Protein AF-A0A8I1ANZ2-F1 (afdb_monomer_lite)

Radius of gyration: 20.59 Å; chains: 1; bounding box: 55×31×74 Å

Foldseek 3Di:
DDDDDPPDDPDPPPPVVVLLVVQQVAQAAEAQPQACQDDDDFAAHHLVRCCVVPVVLVVLVVVLNVVSSVDFPVVCVVVPQKDWAFAFDPQASGDDDPVCNPGTGKIWGDDRDPLKTQIFGDPSRRYTYGHHIDHHVRRHDDDD

Sequence (144 aa):
MKRDRSKSKRDRRDETRDKKDNLALSKITFSFLNFIGKDTKEVGQTWDEWKENDPTMIVDLLNKLQYLGTLNTNQAKEEKSLTVYGPFPPDSKFKCPENLKHISTWGVIRKFSGLARAPGFYDGQGVFNIVFLDKNHEFWPSER

Structure (mmCIF, N/CA/C/O backbone):
data_AF-A0A8I1ANZ2-F1
#
_entry.id   AF-A0A8I1ANZ2-F1
#
loop_
_atom_site.group_PDB
_atom_site.id
_atom_site.type_symbol
_atom_site.label_atom_id
_atom_site.label_alt_id
_atom_site.label_comp_id
_atom_site.label_asym_id
_atom_site.label_entity_id
_atom_site.label_seq_id
_atom_site.pdbx_PDB_ins_code
_atom_site.Cartn_x
_atom_site.Cartn_y
_atom_site.Cartn_z
_atom_site.occupancy
_atom_site.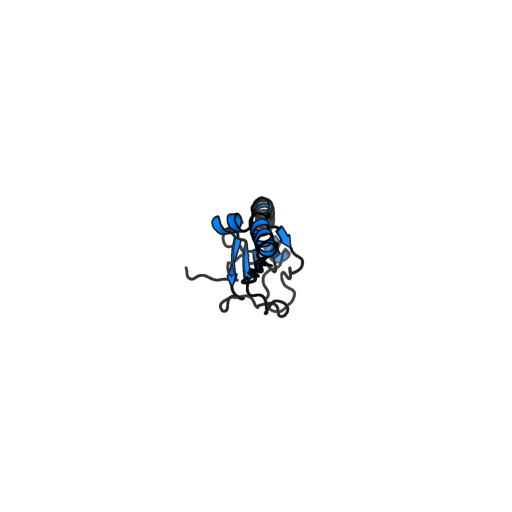B_iso_or_equiv
_atom_site.auth_seq_id
_atom_site.auth_comp_id
_atom_site.auth_asym_id
_atom_site.auth_atom_id
_atom_site.pdbx_PDB_model_num
ATOM 1 N N . MET A 1 1 ? 39.710 -11.089 -58.588 1.00 39.88 1 MET A N 1
ATOM 2 C CA . MET A 1 1 ? 38.578 -10.259 -58.116 1.00 39.88 1 MET A CA 1
ATOM 3 C C . MET A 1 1 ? 37.848 -10.990 -56.995 1.00 39.88 1 MET A C 1
ATOM 5 O O . MET A 1 1 ? 37.108 -11.926 -57.272 1.00 39.88 1 MET A O 1
ATOM 9 N N . LYS A 1 2 ? 38.108 -10.636 -55.730 1.00 39.62 2 LYS A N 1
ATOM 10 C CA . LYS A 1 2 ? 37.402 -11.211 -54.573 1.00 39.62 2 LYS A CA 1
ATOM 11 C C . LYS A 1 2 ? 36.145 -10.377 -54.306 1.00 39.62 2 LYS A C 1
ATOM 13 O O . LYS A 1 2 ? 36.236 -9.160 -54.209 1.00 39.62 2 LYS A O 1
ATOM 18 N N . ARG A 1 3 ? 34.981 -11.031 -54.259 1.00 45.22 3 ARG A N 1
ATOM 19 C CA . ARG A 1 3 ? 33.697 -10.408 -53.910 1.00 45.22 3 ARG A CA 1
ATOM 20 C C . ARG A 1 3 ? 33.634 -10.270 -52.395 1.00 45.22 3 ARG A C 1
ATOM 22 O O . ARG A 1 3 ? 33.583 -11.285 -51.707 1.00 45.22 3 ARG A O 1
ATOM 29 N N . ASP A 1 4 ? 33.626 -9.039 -51.910 1.00 45.34 4 ASP A N 1
ATOM 30 C CA . ASP A 1 4 ? 33.329 -8.741 -50.516 1.00 45.34 4 ASP A CA 1
ATOM 31 C C . ASP A 1 4 ? 31.804 -8.601 -50.351 1.00 45.34 4 ASP A C 1
ATOM 33 O O . ASP A 1 4 ? 31.141 -7.884 -51.104 1.00 45.34 4 ASP A O 1
ATOM 37 N N . ARG A 1 5 ? 31.224 -9.362 -49.422 1.00 51.56 5 ARG A N 1
ATOM 38 C CA . ARG A 1 5 ? 29.802 -9.309 -49.047 1.00 51.56 5 ARG A CA 1
ATOM 39 C C . ARG A 1 5 ? 29.719 -9.233 -47.527 1.00 51.56 5 ARG A C 1
ATOM 41 O O . ARG A 1 5 ? 29.281 -10.171 -46.865 1.00 51.56 5 ARG A O 1
ATOM 48 N N . SER A 1 6 ? 30.090 -8.090 -46.969 1.00 47.56 6 SER A N 1
ATOM 49 C CA . SER A 1 6 ? 29.760 -7.737 -45.592 1.00 47.56 6 SER A CA 1
ATOM 50 C C . SER A 1 6 ? 28.302 -7.255 -45.518 1.00 47.56 6 SER A C 1
ATOM 52 O O . SER A 1 6 ? 27.978 -6.074 -45.607 1.00 47.56 6 SER A O 1
ATOM 54 N N . LYS A 1 7 ? 27.364 -8.201 -45.365 1.00 48.06 7 LYS A N 1
ATOM 55 C CA . LYS A 1 7 ? 26.001 -7.879 -44.912 1.00 48.06 7 LYS A CA 1
ATOM 56 C C . LYS A 1 7 ? 26.073 -7.479 -43.438 1.00 48.06 7 LYS A C 1
ATOM 58 O O . LYS A 1 7 ? 26.136 -8.337 -42.561 1.00 48.06 7 LYS A O 1
ATOM 63 N N . SER A 1 8 ? 26.054 -6.174 -43.187 1.00 47.75 8 SER A N 1
ATOM 64 C CA . SER A 1 8 ? 25.800 -5.595 -41.868 1.00 47.75 8 SER A CA 1
ATOM 65 C C . SER A 1 8 ? 24.494 -6.163 -41.293 1.00 47.75 8 SER A C 1
ATOM 67 O O . SER A 1 8 ? 23.408 -5.961 -41.845 1.00 47.75 8 SER A O 1
ATOM 69 N N . LYS A 1 9 ? 24.604 -6.925 -40.197 1.00 49.03 9 LYS A N 1
ATOM 70 C CA . LYS A 1 9 ? 23.474 -7.274 -39.331 1.00 49.03 9 LYS A CA 1
ATOM 71 C C . LYS A 1 9 ? 23.036 -5.986 -38.634 1.00 49.03 9 LYS A C 1
ATOM 73 O O . LYS A 1 9 ? 23.676 -5.562 -37.679 1.00 49.03 9 LYS A O 1
ATOM 78 N N . ARG A 1 10 ? 21.944 -5.373 -39.102 1.00 49.88 10 ARG A N 1
ATOM 79 C CA . ARG A 1 10 ? 21.201 -4.389 -38.305 1.00 49.88 10 ARG A CA 1
ATOM 80 C C . ARG A 1 10 ? 20.630 -5.113 -37.090 1.00 49.88 10 ARG A C 1
ATOM 82 O O . ARG A 1 10 ? 19.730 -5.944 -37.214 1.00 49.88 10 ARG A O 1
ATOM 89 N N . ASP A 1 11 ? 21.246 -4.837 -35.953 1.00 52.50 11 ASP A N 1
ATOM 90 C CA . ASP A 1 11 ? 20.900 -5.362 -34.644 1.00 52.50 11 ASP A CA 1
ATOM 91 C C . ASP A 1 11 ? 19.526 -4.796 -34.238 1.00 52.50 11 ASP A C 1
ATOM 93 O O . ASP A 1 11 ? 19.337 -3.584 -34.156 1.00 52.50 11 ASP A O 1
ATOM 97 N N . ARG A 1 12 ? 18.532 -5.671 -34.054 1.00 54.19 12 ARG A N 1
ATOM 98 C CA . ARG A 1 12 ? 17.182 -5.313 -33.587 1.00 54.19 12 ARG A CA 1
ATOM 99 C C . ARG A 1 12 ? 17.252 -4.986 -32.094 1.00 54.19 12 ARG A C 1
ATOM 101 O O . ARG A 1 12 ? 17.077 -5.893 -31.281 1.00 54.19 12 ARG A O 1
ATOM 108 N N . ARG A 1 13 ? 17.561 -3.739 -31.724 1.00 54.47 13 ARG A N 1
ATOM 109 C CA . ARG A 1 13 ? 17.770 -3.392 -30.307 1.00 54.47 13 ARG A CA 1
ATOM 110 C C . ARG A 1 13 ? 17.309 -2.005 -29.827 1.00 54.47 13 ARG A C 1
ATOM 112 O O . ARG A 1 13 ? 17.755 -1.610 -28.758 1.00 54.47 13 ARG A O 1
ATOM 119 N N . ASP A 1 14 ? 16.399 -1.322 -30.527 1.00 54.16 14 ASP A N 1
ATOM 120 C CA . ASP A 1 14 ? 15.938 0.018 -30.095 1.00 54.16 14 ASP A CA 1
ATOM 121 C C . ASP A 1 14 ? 14.556 0.052 -29.414 1.00 54.16 14 ASP A C 1
ATOM 123 O O . ASP A 1 14 ? 14.413 0.618 -28.337 1.00 54.16 14 ASP A O 1
ATOM 127 N N . GLU A 1 15 ? 13.530 -0.622 -29.938 1.00 56.53 15 GLU A N 1
ATOM 128 C CA . GLU A 1 15 ? 12.145 -0.321 -29.512 1.00 56.53 15 GLU A CA 1
ATOM 129 C C . GLU A 1 15 ? 11.763 -0.772 -28.086 1.00 56.53 15 GLU A C 1
ATOM 131 O O . GLU A 1 15 ? 10.827 -0.244 -27.480 1.00 56.53 15 GLU A O 1
ATOM 136 N N . THR A 1 16 ? 12.445 -1.772 -27.523 1.00 55.88 16 THR A N 1
ATOM 137 C CA . THR A 1 16 ? 12.152 -2.275 -26.168 1.00 55.88 16 THR A CA 1
ATOM 138 C C . THR A 1 16 ? 12.749 -1.413 -25.062 1.00 55.88 16 THR A C 1
ATOM 140 O O . THR A 1 16 ? 12.258 -1.465 -23.932 1.00 55.88 16 THR A O 1
ATOM 143 N N . ARG A 1 17 ? 13.789 -0.626 -25.360 1.00 56.25 17 ARG A N 1
ATOM 144 C CA . ARG A 1 17 ? 14.470 0.211 -24.366 1.00 56.25 17 ARG A CA 1
ATOM 145 C C . ARG A 1 17 ? 13.665 1.480 -24.084 1.00 56.25 17 ARG A C 1
ATOM 147 O O . ARG A 1 17 ? 13.343 1.741 -22.928 1.00 56.25 17 ARG A O 1
ATOM 154 N N . ASP A 1 18 ? 13.178 2.129 -25.140 1.00 60.12 18 ASP A N 1
ATOM 155 C CA . ASP A 1 18 ? 12.358 3.344 -25.054 1.00 60.12 18 ASP A CA 1
ATOM 156 C C . ASP A 1 18 ? 11.059 3.142 -24.261 1.00 60.12 18 ASP A C 1
ATOM 158 O O . ASP A 1 18 ? 10.624 4.023 -23.520 1.00 60.12 18 ASP A O 1
ATOM 162 N N . LYS A 1 19 ? 10.425 1.966 -24.367 1.00 59.62 19 LYS A N 1
ATOM 163 C CA . LYS A 1 19 ? 9.208 1.657 -23.593 1.00 59.62 19 LYS A CA 1
ATOM 164 C C . LYS A 1 19 ? 9.481 1.547 -22.093 1.00 59.62 19 LYS A C 1
ATOM 166 O O . LYS A 1 19 ? 8.657 1.978 -21.290 1.00 59.62 19 LYS A O 1
ATOM 171 N N . LYS A 1 20 ? 10.623 0.969 -21.711 1.00 59.31 20 LYS A N 1
ATOM 172 C CA . LYS A 1 20 ? 11.000 0.789 -20.303 1.00 59.31 20 LYS A CA 1
ATOM 173 C C . LYS A 1 20 ? 11.389 2.120 -19.659 1.00 59.31 20 LYS A C 1
ATOM 175 O O . LYS A 1 20 ? 11.002 2.376 -18.520 1.00 59.31 20 LYS A O 1
ATOM 180 N N . ASP A 1 21 ? 12.083 2.968 -20.411 1.00 60.97 21 ASP A N 1
ATOM 181 C CA . ASP A 1 21 ? 12.507 4.290 -19.951 1.00 60.97 21 ASP A CA 1
ATOM 182 C C . ASP A 1 21 ? 11.312 5.252 -19.831 1.00 60.97 21 ASP A C 1
ATOM 184 O O . ASP A 1 21 ? 11.163 5.924 -18.811 1.00 60.97 21 ASP A O 1
ATOM 188 N N . ASN A 1 22 ? 10.378 5.233 -20.790 1.00 62.91 22 ASN A N 1
ATOM 189 C CA . ASN A 1 22 ? 9.137 6.014 -20.699 1.00 62.91 22 ASN A CA 1
ATOM 190 C C . ASN A 1 22 ? 8.273 5.621 -19.499 1.00 62.91 22 ASN A C 1
ATOM 192 O O . ASN A 1 22 ? 7.650 6.477 -18.872 1.00 62.91 22 ASN A O 1
ATOM 196 N N . LEU A 1 23 ? 8.250 4.336 -19.144 1.00 64.56 23 LEU A N 1
ATOM 197 C CA . LEU A 1 23 ? 7.482 3.887 -17.996 1.00 64.56 23 LEU A CA 1
ATOM 198 C C . LEU A 1 23 ? 8.079 4.373 -16.667 1.00 64.56 23 LEU A C 1
ATOM 200 O O . LEU A 1 23 ? 7.336 4.792 -15.782 1.00 64.56 23 LEU A O 1
ATOM 204 N N . ALA A 1 24 ? 9.406 4.368 -16.531 1.00 64.31 24 ALA A N 1
ATOM 205 C CA . ALA A 1 24 ? 10.072 4.900 -15.341 1.00 64.31 24 ALA A CA 1
ATOM 206 C C . ALA A 1 24 ? 9.801 6.403 -15.134 1.00 64.31 24 ALA A C 1
ATOM 208 O O . ALA A 1 24 ? 9.824 6.883 -14.000 1.00 64.31 24 ALA A O 1
ATOM 209 N N . LEU A 1 25 ? 9.523 7.129 -16.220 1.00 74.38 25 LEU A N 1
ATOM 210 C CA . LEU A 1 25 ? 9.164 8.548 -16.210 1.00 74.38 25 LEU A CA 1
ATOM 211 C C . LEU A 1 25 ? 7.660 8.793 -16.023 1.00 74.38 25 LEU A C 1
ATOM 213 O O . LEU A 1 25 ? 7.263 9.903 -15.664 1.00 74.38 25 LEU A O 1
ATOM 217 N N . SER A 1 26 ? 6.823 7.779 -16.253 1.00 84.88 26 SER A N 1
ATOM 218 C CA . SER A 1 26 ? 5.374 7.901 -16.110 1.00 84.88 26 SER A CA 1
ATOM 219 C C . SER A 1 26 ? 4.971 8.077 -14.645 1.00 84.88 26 SER A C 1
ATOM 221 O O . SER A 1 26 ? 5.571 7.503 -13.730 1.00 84.88 26 SER A O 1
ATOM 223 N N . LYS A 1 27 ? 3.951 8.909 -14.416 1.00 93.12 27 LYS A N 1
ATOM 224 C CA . LYS A 1 27 ? 3.399 9.117 -13.076 1.00 93.12 27 LYS A CA 1
ATOM 225 C C . LYS A 1 27 ? 2.727 7.840 -12.592 1.00 93.12 27 LYS A C 1
ATOM 227 O O . LYS A 1 27 ? 2.062 7.159 -13.372 1.00 93.12 27 LYS A O 1
ATOM 232 N N . ILE A 1 28 ? 2.881 7.539 -11.307 1.00 94.31 28 ILE A N 1
ATOM 233 C CA . ILE A 1 28 ? 2.186 6.406 -10.708 1.00 94.31 28 ILE A CA 1
ATOM 234 C C . ILE A 1 28 ? 0.681 6.678 -10.676 1.00 94.31 28 ILE A C 1
ATOM 236 O O . ILE A 1 28 ? 0.227 7.787 -10.394 1.00 94.31 28 ILE A O 1
ATOM 240 N N . THR A 1 29 ? -0.093 5.641 -10.951 1.00 96.06 29 THR A N 1
ATOM 241 C CA . THR A 1 29 ? -1.549 5.646 -10.860 1.00 96.06 29 THR A CA 1
ATOM 242 C C . THR A 1 29 ? -2.010 4.553 -9.907 1.00 96.06 29 THR A C 1
ATOM 244 O O . THR A 1 29 ? -1.256 3.638 -9.560 1.00 96.06 29 THR A O 1
ATOM 247 N N . PHE A 1 30 ? -3.254 4.661 -9.453 1.00 97.44 30 PHE A N 1
ATOM 248 C CA . PHE A 1 30 ? -3.827 3.758 -8.463 1.00 97.44 30 PHE A CA 1
ATOM 249 C C . PHE A 1 30 ? -5.128 3.179 -8.986 1.00 97.44 30 PHE A C 1
ATOM 251 O O . PHE A 1 30 ? -5.937 3.891 -9.577 1.00 97.44 30 PHE A O 1
ATOM 258 N N . SER A 1 31 ? -5.325 1.889 -8.746 1.00 97.12 31 SER A N 1
ATOM 259 C CA . SER A 1 31 ? -6.540 1.176 -9.122 1.00 97.12 31 SER A CA 1
ATOM 260 C C . SER A 1 31 ? -7.132 0.477 -7.909 1.00 97.12 31 SER A C 1
ATOM 262 O O . SER A 1 31 ? -6.417 -0.171 -7.145 1.00 97.12 31 SER A O 1
ATOM 264 N N . PHE A 1 32 ? -8.452 0.580 -7.775 1.00 95.00 32 PHE A N 1
ATOM 265 C CA . PHE A 1 32 ? -9.255 -0.182 -6.820 1.00 95.00 32 PHE A CA 1
ATOM 266 C C . PHE A 1 32 ? -10.003 -1.342 -7.495 1.00 95.00 32 PHE A C 1
ATOM 268 O O . PHE A 1 32 ? -10.858 -1.957 -6.873 1.00 95.00 32 PHE A O 1
ATOM 275 N N . LEU A 1 33 ? -9.685 -1.677 -8.756 1.00 94.19 33 LEU A N 1
ATOM 276 C CA . LEU A 1 33 ? -10.325 -2.789 -9.478 1.00 94.19 33 LEU A CA 1
ATOM 277 C C . LEU A 1 33 ? -10.200 -4.124 -8.726 1.00 94.19 33 LEU A C 1
ATOM 279 O O . LEU A 1 33 ? -11.106 -4.947 -8.769 1.00 94.19 33 LEU A O 1
ATOM 283 N N . ASN A 1 34 ? -9.072 -4.322 -8.042 1.00 92.69 34 ASN A N 1
ATOM 284 C CA . ASN A 1 34 ? -8.783 -5.517 -7.251 1.00 92.69 34 ASN A CA 1
ATOM 285 C C . ASN A 1 34 ? -9.037 -5.303 -5.752 1.00 92.69 34 ASN A C 1
ATOM 287 O O . ASN A 1 34 ? -8.549 -6.087 -4.941 1.00 92.69 34 ASN A O 1
ATOM 291 N N . PHE A 1 35 ? -9.749 -4.237 -5.375 1.00 92.56 35 PHE A N 1
ATOM 292 C CA . PHE A 1 35 ? -10.053 -3.964 -3.980 1.00 92.56 35 PHE A CA 1
ATOM 293 C C . PHE A 1 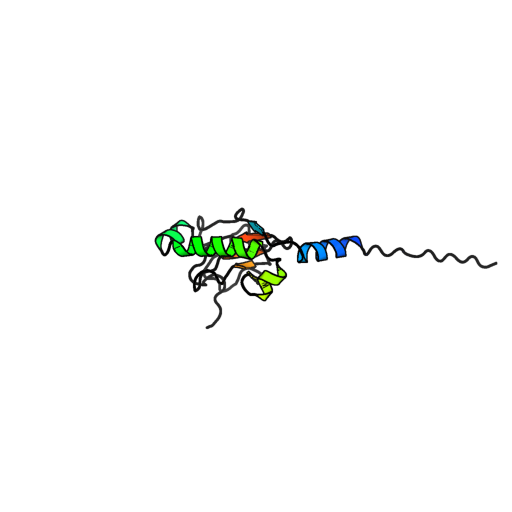35 ? -11.109 -4.947 -3.476 1.00 92.56 35 PHE A C 1
ATOM 295 O O . PHE A 1 35 ? -12.236 -4.971 -3.960 1.00 92.56 35 PHE A O 1
ATOM 302 N N . ILE A 1 36 ? -10.727 -5.752 -2.492 1.00 87.94 36 ILE A N 1
ATOM 303 C CA . ILE A 1 36 ? -11.580 -6.753 -1.854 1.00 87.94 36 ILE A CA 1
ATOM 304 C C . ILE A 1 36 ? -12.071 -6.224 -0.504 1.00 87.94 36 ILE A C 1
ATOM 306 O O . ILE A 1 36 ? -13.224 -6.452 -0.156 1.00 87.94 36 ILE A O 1
ATOM 310 N N . GLY A 1 37 ? -11.229 -5.495 0.244 1.00 70.88 37 GLY A N 1
ATOM 311 C CA . GLY A 1 37 ? -11.568 -4.934 1.558 1.00 70.88 37 GLY A CA 1
ATOM 312 C C . GLY A 1 37 ? -11.780 -6.014 2.620 1.00 70.88 37 GLY A C 1
ATOM 313 O O . GLY A 1 37 ? -10.940 -6.148 3.500 1.00 70.88 37 GLY A O 1
ATOM 314 N N . LYS A 1 38 ? -12.882 -6.776 2.511 1.00 68.69 38 LYS A N 1
ATOM 315 C CA . LYS A 1 38 ? -13.180 -8.050 3.189 1.00 68.69 38 LYS A CA 1
ATOM 316 C C . LYS A 1 38 ? -14.534 -8.600 2.696 1.00 68.69 38 LYS A C 1
ATOM 318 O O . LYS A 1 38 ? -15.571 -8.089 3.096 1.00 68.69 38 LYS A O 1
ATOM 323 N N . ASP A 1 39 ? -14.530 -9.665 1.887 1.00 54.12 39 ASP A N 1
ATOM 324 C CA . ASP A 1 39 ? -15.744 -10.480 1.622 1.00 54.12 39 ASP A CA 1
ATOM 325 C C . ASP A 1 39 ? -15.476 -12.004 1.642 1.00 54.12 39 ASP A C 1
ATOM 327 O O . ASP A 1 39 ? -16.376 -12.832 1.525 1.00 54.12 39 ASP A O 1
ATOM 331 N N . THR A 1 40 ? -14.227 -12.425 1.886 1.00 53.38 40 THR A N 1
ATOM 332 C CA . THR A 1 40 ? -13.872 -13.838 2.104 1.00 53.38 40 THR A CA 1
ATOM 333 C C . THR A 1 40 ? -12.711 -13.989 3.092 1.00 53.38 40 THR A C 1
ATOM 335 O O . THR A 1 40 ? -11.698 -13.307 2.960 1.00 53.38 40 THR A O 1
ATOM 338 N N . LYS A 1 41 ? -12.859 -14.915 4.055 1.00 54.31 41 LYS A N 1
ATOM 339 C CA . LYS A 1 41 ? -11.817 -15.597 4.863 1.00 54.31 41 LYS A CA 1
ATOM 340 C C . LYS A 1 41 ? -10.516 -14.800 5.127 1.00 54.31 41 LYS A C 1
ATOM 342 O O . LYS A 1 41 ? -9.462 -15.215 4.661 1.00 54.31 41 LYS A O 1
ATOM 347 N N . GLU A 1 42 ? -10.569 -13.730 5.926 1.00 68.81 42 GLU A N 1
ATOM 348 C CA . GLU A 1 42 ? -9.374 -13.050 6.497 1.00 68.81 42 GLU A CA 1
ATOM 349 C C . GLU A 1 42 ? -8.493 -12.257 5.505 1.00 68.81 42 GLU A C 1
ATOM 351 O O . GLU A 1 42 ? -7.304 -12.037 5.750 1.00 68.81 42 GLU A O 1
ATOM 356 N N . VAL A 1 43 ? -9.050 -11.797 4.384 1.00 75.00 43 VAL A N 1
ATOM 357 C CA . VAL A 1 43 ? -8.346 -10.875 3.478 1.00 75.00 43 VAL A CA 1
ATOM 358 C C . VAL A 1 43 ? -8.553 -9.433 3.956 1.00 75.00 43 VAL A C 1
ATOM 360 O O . VAL A 1 43 ? -9.539 -8.809 3.582 1.00 75.00 43 VAL A O 1
ATOM 363 N N . GLY A 1 44 ? -7.630 -8.907 4.765 1.00 86.25 44 GLY A N 1
ATOM 364 C CA . GLY A 1 44 ? -7.534 -7.472 5.061 1.00 86.25 44 GLY A CA 1
ATOM 365 C C . GLY A 1 44 ? -8.677 -6.844 5.868 1.00 86.25 44 GLY A C 1
ATOM 366 O O . GLY A 1 44 ? -9.381 -7.525 6.623 1.00 86.25 44 GLY A O 1
ATOM 367 N N . GLN A 1 45 ? -8.794 -5.516 5.730 1.00 90.31 45 GLN A N 1
ATOM 368 C CA . GLN A 1 45 ? -9.806 -4.666 6.368 1.00 90.31 45 GLN A CA 1
ATOM 369 C C . GLN A 1 45 ? -10.612 -3.832 5.355 1.00 90.31 45 GLN A C 1
ATOM 371 O O . GLN A 1 45 ? -10.084 -3.424 4.311 1.00 90.31 45 GLN A O 1
ATOM 376 N N . THR A 1 46 ? -11.876 -3.541 5.687 1.00 86.00 46 THR A N 1
ATOM 377 C CA . THR A 1 46 ? -12.808 -2.758 4.849 1.00 86.00 46 THR A CA 1
ATOM 378 C C . THR A 1 46 ? -12.724 -1.248 5.096 1.00 86.00 46 THR A C 1
ATOM 380 O O . THR A 1 46 ? -12.175 -0.779 6.095 1.00 86.00 46 THR A O 1
ATOM 383 N N . TRP A 1 47 ? -13.329 -0.467 4.192 1.00 89.62 47 TRP A N 1
ATOM 384 C CA . TRP A 1 47 ? -13.544 0.970 4.389 1.00 89.62 47 TRP A CA 1
ATOM 385 C C . TRP A 1 47 ? -14.394 1.271 5.624 1.00 89.62 47 TRP A C 1
ATOM 387 O O . TRP A 1 47 ? -14.072 2.201 6.355 1.00 89.62 47 TRP A O 1
ATOM 397 N N . ASP A 1 48 ? -15.449 0.490 5.870 1.00 88.38 48 ASP A N 1
ATOM 398 C CA . ASP A 1 48 ? -16.331 0.694 7.023 1.00 88.38 48 ASP A CA 1
ATOM 399 C C . ASP A 1 48 ? -15.601 0.410 8.337 1.00 88.38 48 ASP A C 1
ATOM 401 O O . ASP A 1 48 ? -15.655 1.234 9.246 1.00 88.38 48 ASP A O 1
ATOM 405 N N . GLU A 1 49 ? -14.806 -0.668 8.401 1.00 88.12 49 GLU A N 1
ATOM 406 C CA . GLU A 1 49 ? -13.945 -0.943 9.556 1.00 88.12 49 GLU A CA 1
ATOM 407 C C . GLU A 1 49 ? -12.994 0.240 9.814 1.00 88.12 49 GLU A C 1
ATOM 409 O O . GLU A 1 49 ? -12.813 0.653 10.957 1.00 88.12 49 GLU A O 1
ATOM 414 N N . TRP A 1 50 ? -12.396 0.834 8.779 1.00 90.25 50 TRP A N 1
ATOM 415 C CA . TRP A 1 50 ? -11.546 2.019 8.948 1.00 90.25 50 TRP A CA 1
ATOM 416 C C . TRP A 1 50 ? -12.329 3.245 9.415 1.00 90.25 50 TRP A C 1
ATOM 418 O O . TRP A 1 50 ? -11.920 3.901 10.371 1.00 90.25 50 TRP A O 1
ATOM 428 N N . LYS A 1 51 ? -13.475 3.519 8.790 1.00 89.19 51 LYS A N 1
ATOM 429 C CA . LYS A 1 51 ? -14.340 4.660 9.100 1.00 89.19 51 LYS A CA 1
ATOM 430 C C . LYS A 1 51 ? -14.839 4.636 10.545 1.00 89.19 51 LYS A C 1
ATOM 432 O O . LYS A 1 51 ? -14.877 5.684 11.181 1.00 89.19 51 LYS A O 1
ATOM 437 N N . GLU A 1 52 ? -15.237 3.468 11.043 1.00 89.31 52 GLU A N 1
ATOM 438 C CA . GLU A 1 52 ? -15.744 3.293 12.408 1.00 89.31 52 GLU A CA 1
ATOM 439 C C . GLU A 1 52 ? -14.651 3.455 13.470 1.00 89.31 52 GLU A C 1
ATOM 441 O O . GLU A 1 52 ? -14.932 3.926 14.568 1.00 89.31 52 GLU A O 1
ATOM 446 N N . ASN A 1 53 ? -13.409 3.072 13.156 1.00 86.06 53 ASN A N 1
ATOM 447 C CA . ASN A 1 53 ? -12.290 3.171 14.094 1.00 86.06 53 ASN A CA 1
ATOM 448 C C . ASN A 1 53 ? -11.684 4.578 14.133 1.00 86.06 53 ASN A C 1
ATOM 450 O O . ASN A 1 53 ? -11.492 5.133 15.212 1.00 86.06 53 ASN A O 1
ATOM 454 N N . ASP A 1 54 ? -11.356 5.131 12.967 1.00 88.06 54 ASP A N 1
ATOM 455 C CA . ASP A 1 54 ? -10.832 6.484 12.821 1.00 88.06 54 ASP A CA 1
ATOM 456 C C . ASP A 1 54 ? -11.092 6.984 11.385 1.00 88.06 54 ASP A C 1
ATOM 458 O O . ASP A 1 54 ? -10.374 6.618 10.444 1.00 88.06 54 ASP A O 1
ATOM 462 N N . PRO A 1 55 ? -12.105 7.847 11.179 1.00 86.31 55 PRO A N 1
ATOM 463 C CA . PRO A 1 55 ? -12.480 8.314 9.848 1.00 86.31 55 PRO A CA 1
ATOM 464 C C . PRO A 1 55 ? -11.388 9.156 9.173 1.00 86.31 55 PRO A C 1
ATOM 466 O O . PRO A 1 55 ? -11.411 9.308 7.948 1.00 86.31 55 PRO A O 1
ATOM 469 N N . THR A 1 56 ? -10.417 9.682 9.928 1.00 93.44 56 THR A N 1
ATOM 470 C CA . THR A 1 56 ? -9.316 10.468 9.357 1.00 93.44 56 THR A CA 1
ATOM 471 C C . THR A 1 56 ? -8.360 9.605 8.532 1.00 93.44 56 THR A C 1
ATOM 473 O O . THR A 1 56 ? -7.827 10.087 7.537 1.00 93.44 56 THR A O 1
ATOM 476 N N . MET A 1 57 ? -8.246 8.301 8.817 1.00 92.44 57 MET A N 1
ATOM 477 C CA . MET A 1 57 ? -7.342 7.393 8.094 1.00 92.44 57 MET A CA 1
ATOM 478 C C . MET A 1 57 ? -7.671 7.275 6.602 1.00 92.44 57 MET A C 1
ATOM 480 O O . MET A 1 57 ? -6.775 7.143 5.765 1.00 92.44 57 MET A O 1
ATOM 484 N N . ILE A 1 58 ? -8.962 7.323 6.257 1.00 93.94 58 ILE A N 1
ATOM 485 C CA . ILE A 1 58 ? -9.415 7.296 4.861 1.00 93.94 58 ILE A CA 1
ATOM 486 C C . ILE A 1 58 ? -9.024 8.602 4.169 1.00 93.94 58 ILE A C 1
ATOM 488 O O . ILE A 1 58 ? -8.503 8.577 3.054 1.00 93.94 58 ILE A O 1
ATOM 492 N N . VAL A 1 59 ? -9.230 9.738 4.838 1.00 96.00 59 VAL A N 1
ATOM 493 C CA . VAL A 1 59 ? -8.851 11.060 4.321 1.00 96.00 59 VAL A CA 1
ATOM 494 C C . VAL A 1 59 ? -7.336 11.144 4.118 1.00 96.00 59 VAL A C 1
ATOM 496 O O . VAL A 1 59 ? -6.883 11.570 3.056 1.00 96.00 59 VAL A O 1
ATOM 499 N N . ASP A 1 60 ? -6.553 10.658 5.078 1.00 96.88 60 ASP A N 1
ATOM 500 C CA . ASP A 1 60 ? -5.094 10.594 4.998 1.00 96.88 60 ASP A CA 1
ATOM 501 C C . ASP A 1 60 ? -4.622 9.734 3.823 1.00 96.88 60 ASP A C 1
ATOM 503 O O . ASP A 1 60 ? -3.720 10.135 3.081 1.00 96.88 60 ASP A O 1
ATOM 507 N N . LEU A 1 61 ? -5.249 8.570 3.607 1.00 97.00 61 LEU A N 1
ATOM 508 C CA . LEU A 1 61 ? -4.961 7.732 2.446 1.00 97.00 61 LEU A CA 1
ATOM 509 C C . LEU A 1 61 ? -5.260 8.484 1.144 1.00 97.00 61 LEU A C 1
ATOM 511 O O . LEU A 1 61 ? -4.406 8.514 0.263 1.00 97.00 61 LEU A O 1
ATOM 515 N N . LEU A 1 62 ? -6.425 9.122 1.015 1.00 97.31 62 LEU A N 1
ATOM 516 C CA . LEU A 1 62 ? -6.797 9.859 -0.200 1.00 97.31 62 LEU A CA 1
ATOM 517 C C . LEU A 1 62 ? -5.840 11.024 -0.487 1.00 97.31 62 LEU A C 1
ATOM 519 O O . LEU A 1 62 ? -5.367 11.158 -1.618 1.00 97.31 62 LEU A O 1
ATOM 523 N N . ASN A 1 63 ? -5.477 11.804 0.534 1.00 98.12 63 ASN A N 1
ATOM 524 C CA . ASN A 1 63 ? -4.469 12.861 0.422 1.00 98.12 63 ASN A CA 1
ATOM 525 C C . ASN A 1 63 ? -3.110 12.290 -0.001 1.00 98.12 63 ASN A C 1
ATOM 527 O O . ASN A 1 63 ? -2.410 12.861 -0.843 1.00 98.12 63 ASN A O 1
ATOM 531 N N . LYS A 1 64 ? -2.739 11.120 0.534 1.00 97.88 64 LYS A N 1
ATOM 532 C CA . LYS A 1 64 ? -1.504 10.444 0.144 1.00 97.88 64 LYS A CA 1
ATOM 533 C C . LYS A 1 64 ? -1.533 9.982 -1.306 1.00 97.88 64 LYS A C 1
ATOM 535 O O . LYS A 1 64 ? -0.542 10.181 -2.002 1.00 97.88 64 LYS A O 1
ATOM 540 N N . LEU A 1 65 ? -2.634 9.400 -1.775 1.00 97.94 65 LEU A N 1
ATOM 541 C CA . LEU A 1 65 ? -2.792 8.986 -3.171 1.00 97.94 65 LEU A CA 1
ATOM 542 C C . LEU A 1 65 ? -2.752 10.191 -4.116 1.00 97.94 65 LEU A C 1
ATOM 544 O O . LEU A 1 65 ? -2.080 10.128 -5.143 1.00 97.94 65 LEU A O 1
ATOM 548 N N . GLN A 1 66 ? -3.391 11.305 -3.745 1.00 97.94 66 GLN A N 1
ATOM 549 C CA . GLN A 1 66 ? -3.327 12.554 -4.505 1.00 97.94 66 GLN A CA 1
ATOM 550 C C . GLN A 1 66 ? -1.881 13.037 -4.657 1.00 97.94 66 GLN A C 1
ATOM 552 O O . GLN A 1 66 ? -1.441 13.334 -5.767 1.00 97.94 66 GLN A O 1
ATOM 557 N N . TYR A 1 67 ? -1.131 13.077 -3.554 1.00 97.88 67 TYR A N 1
ATOM 558 C CA . TYR A 1 67 ? 0.277 13.453 -3.577 1.00 97.88 67 TYR A CA 1
ATOM 559 C C . TYR A 1 67 ? 1.114 12.483 -4.416 1.00 97.88 67 TYR A C 1
ATOM 561 O O . TYR A 1 67 ? 1.844 12.913 -5.308 1.00 97.88 67 TYR A O 1
ATOM 569 N N . LEU A 1 68 ? 0.991 11.175 -4.181 1.00 96.94 68 LEU A N 1
ATOM 570 C CA . LEU A 1 68 ? 1.769 10.177 -4.910 1.00 96.94 68 LEU A CA 1
ATOM 571 C C . LEU A 1 68 ? 1.463 10.188 -6.408 1.00 96.94 68 LEU A C 1
ATOM 573 O O . LEU A 1 68 ? 2.378 9.975 -7.191 1.00 96.94 68 LEU A O 1
ATOM 577 N N . GLY A 1 69 ? 0.238 10.523 -6.820 1.00 96.00 69 GLY A N 1
ATOM 578 C CA . GLY A 1 69 ? -0.119 10.699 -8.231 1.00 96.00 69 GLY A CA 1
ATOM 579 C C . GLY A 1 69 ? 0.644 11.827 -8.941 1.00 96.00 69 GLY A C 1
ATOM 580 O O . GLY A 1 69 ? 0.585 11.941 -10.164 1.00 96.00 69 GLY A O 1
ATOM 581 N N . THR A 1 70 ? 1.384 12.665 -8.207 1.00 96.31 70 THR A N 1
ATOM 582 C CA . THR A 1 70 ? 2.300 13.663 -8.784 1.00 96.31 70 THR A CA 1
ATOM 583 C C . THR A 1 70 ? 3.697 13.109 -9.075 1.00 96.31 70 THR A C 1
ATOM 585 O O . THR A 1 70 ? 4.428 13.716 -9.859 1.00 96.31 70 THR A O 1
ATOM 588 N N . LEU A 1 71 ? 4.042 11.960 -8.490 1.00 95.88 71 LEU A N 1
ATOM 589 C CA . LEU A 1 71 ? 5.352 11.323 -8.566 1.00 95.88 71 LEU A CA 1
ATOM 590 C C . LEU A 1 71 ? 5.373 10.213 -9.621 1.00 95.88 71 LEU A C 1
ATOM 592 O O . LEU A 1 71 ? 4.341 9.644 -9.975 1.00 95.88 71 LEU A O 1
ATOM 596 N N . ASN A 1 72 ? 6.563 9.847 -10.089 1.00 93.81 72 ASN A N 1
ATOM 597 C CA . ASN A 1 72 ? 6.768 8.563 -10.758 1.00 93.81 72 ASN A CA 1
ATOM 598 C C . ASN A 1 72 ? 7.023 7.434 -9.740 1.00 93.81 72 ASN A C 1
ATOM 600 O O . ASN A 1 72 ? 7.228 7.662 -8.543 1.00 93.81 72 ASN A O 1
ATOM 604 N N . THR A 1 73 ? 7.023 6.185 -10.211 1.00 91.31 73 THR A N 1
ATOM 605 C CA . THR A 1 73 ? 7.204 5.011 -9.343 1.00 91.31 73 THR A CA 1
ATOM 606 C C . THR A 1 73 ? 8.545 5.000 -8.604 1.00 91.31 73 THR A C 1
ATOM 608 O O . THR A 1 73 ? 8.598 4.537 -7.464 1.00 91.31 73 THR A O 1
ATOM 611 N N . ASN A 1 74 ? 9.626 5.487 -9.220 1.00 92.44 74 ASN A N 1
ATOM 612 C CA . ASN A 1 74 ? 10.948 5.501 -8.587 1.00 92.44 74 ASN A CA 1
ATOM 613 C C . ASN A 1 74 ? 10.989 6.513 -7.442 1.00 92.44 74 ASN A C 1
ATOM 615 O O . ASN A 1 74 ? 11.365 6.145 -6.334 1.00 92.44 74 ASN A O 1
ATOM 619 N N . GLN A 1 75 ? 10.482 7.725 -7.670 1.00 95.38 75 GLN A N 1
ATOM 620 C CA . GLN A 1 75 ? 10.355 8.760 -6.645 1.00 95.38 75 GLN A CA 1
ATOM 621 C C . GLN A 1 75 ? 9.538 8.260 -5.449 1.00 95.38 75 GLN A C 1
ATOM 623 O O . GLN A 1 75 ? 10.005 8.333 -4.315 1.00 95.38 75 GLN A O 1
ATOM 628 N N . ALA A 1 76 ? 8.366 7.659 -5.695 1.00 95.38 76 ALA A N 1
ATOM 629 C CA . ALA A 1 76 ? 7.509 7.110 -4.639 1.00 95.38 76 ALA A CA 1
ATOM 630 C C . ALA A 1 76 ? 8.199 6.005 -3.807 1.00 95.38 76 ALA A C 1
ATOM 632 O O . ALA A 1 76 ? 7.945 5.878 -2.601 1.00 95.38 76 ALA A O 1
ATOM 633 N N . LYS A 1 77 ? 9.070 5.203 -4.441 1.00 94.62 77 LYS A N 1
ATOM 634 C CA . LYS A 1 77 ? 9.892 4.178 -3.777 1.00 94.62 77 LYS A CA 1
ATOM 635 C C . LYS A 1 77 ? 11.043 4.784 -2.978 1.00 94.62 77 LYS A C 1
ATOM 637 O O . LYS A 1 77 ? 11.259 4.375 -1.839 1.00 94.62 77 LYS A O 1
ATOM 642 N N . GLU A 1 78 ? 11.752 5.759 -3.542 1.00 95.62 78 GLU A N 1
ATOM 643 C CA . GLU A 1 78 ? 12.872 6.460 -2.898 1.00 95.62 78 GLU A CA 1
ATOM 644 C C . GLU A 1 78 ? 12.436 7.136 -1.594 1.00 95.62 78 GLU A C 1
ATOM 646 O O . GLU A 1 78 ? 13.084 6.975 -0.557 1.00 95.62 78 GLU A O 1
ATOM 651 N N . GLU A 1 79 ? 11.273 7.794 -1.589 1.00 95.94 79 GLU A N 1
ATOM 652 C CA . GLU A 1 79 ? 10.716 8.394 -0.372 1.00 95.94 79 GLU A CA 1
ATOM 653 C C . GLU A 1 79 ? 10.064 7.375 0.584 1.00 95.94 79 GLU A C 1
ATOM 655 O O . GLU A 1 79 ? 9.577 7.737 1.663 1.00 95.94 79 GLU A O 1
ATOM 660 N N . LYS A 1 80 ? 10.079 6.083 0.233 1.00 95.19 80 LYS A N 1
ATOM 661 C CA . LYS A 1 80 ? 9.522 4.956 1.002 1.00 95.19 80 LYS A CA 1
ATOM 662 C C . LYS A 1 80 ? 8.021 5.069 1.277 1.00 95.19 80 LYS A C 1
ATOM 664 O O . LYS A 1 80 ? 7.539 4.517 2.267 1.00 95.19 80 LYS A O 1
ATOM 669 N N . SER A 1 81 ? 7.290 5.800 0.445 1.00 95.88 81 SER A N 1
ATOM 670 C CA . SER A 1 81 ? 5.828 5.873 0.513 1.00 95.88 81 SER A CA 1
ATOM 671 C C . SER A 1 81 ? 5.174 4.723 -0.235 1.00 95.88 81 SER A C 1
ATOM 673 O O . SER A 1 81 ? 4.123 4.252 0.185 1.00 95.88 81 SER A O 1
ATOM 675 N N . LEU A 1 82 ? 5.826 4.243 -1.295 1.00 96.38 82 LEU A N 1
ATOM 676 C CA . LEU A 1 82 ? 5.563 2.961 -1.928 1.00 96.38 82 LEU A CA 1
ATOM 677 C C . LEU A 1 82 ? 6.700 2.005 -1.569 1.00 96.38 82 LEU A C 1
ATOM 679 O O . LEU A 1 82 ? 7.874 2.326 -1.727 1.00 96.38 82 LEU A O 1
ATOM 683 N N . THR A 1 83 ? 6.379 0.807 -1.105 1.00 96.12 83 THR A N 1
ATOM 684 C CA . THR A 1 83 ? 7.355 -0.280 -0.979 1.00 96.12 83 THR A CA 1
ATOM 685 C C . THR A 1 83 ? 6.834 -1.465 -1.765 1.00 96.12 83 THR A C 1
ATOM 687 O O . THR A 1 83 ? 5.737 -1.936 -1.490 1.00 96.12 83 THR A O 1
ATOM 690 N N . VAL A 1 84 ? 7.597 -1.912 -2.762 1.00 95.50 84 VAL A N 1
ATOM 691 C CA . VAL A 1 84 ? 7.299 -3.127 -3.527 1.00 95.50 84 VAL A CA 1
ATOM 692 C C . VAL A 1 84 ? 8.270 -4.197 -3.055 1.00 95.50 84 VAL A C 1
ATOM 694 O O . VAL A 1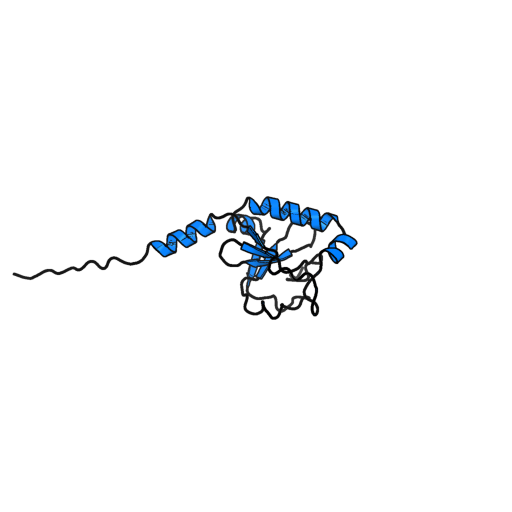 84 ? 9.483 -4.002 -3.117 1.00 95.50 84 VAL A O 1
ATOM 697 N N . TYR A 1 85 ? 7.714 -5.281 -2.542 1.00 93.19 85 TYR A N 1
ATOM 698 C CA . TYR A 1 85 ? 8.403 -6.475 -2.090 1.00 93.19 85 TYR A CA 1
ATOM 699 C C . TYR A 1 85 ? 8.417 -7.514 -3.225 1.00 93.19 85 TYR A C 1
ATOM 701 O O . TYR A 1 85 ? 8.589 -7.168 -4.395 1.00 93.19 85 TYR A O 1
ATOM 709 N N . GLY A 1 86 ? 8.253 -8.787 -2.866 1.00 94.25 86 GLY A N 1
ATOM 710 C CA . GLY A 1 86 ? 8.131 -9.911 -3.783 1.00 94.25 86 GLY A CA 1
ATOM 711 C C . GLY A 1 86 ? 6.744 -10.567 -3.706 1.00 94.25 86 GLY A C 1
ATOM 712 O O . GLY A 1 86 ? 5.728 -9.868 -3.686 1.00 94.25 86 GLY A O 1
ATOM 713 N N . PRO A 1 87 ? 6.678 -11.910 -3.675 1.00 96.81 87 PRO A N 1
ATOM 714 C CA . PRO A 1 87 ? 5.442 -12.649 -3.421 1.00 96.81 87 PRO A CA 1
ATOM 715 C C . PRO A 1 87 ? 4.760 -12.251 -2.108 1.00 96.81 87 PRO A C 1
ATOM 717 O O . PRO A 1 87 ? 5.364 -11.605 -1.251 1.00 96.81 87 PRO A O 1
ATOM 720 N N . PHE A 1 88 ? 3.501 -12.666 -1.953 1.00 95.94 88 PHE A N 1
ATOM 721 C CA . PHE A 1 88 ? 2.728 -12.426 -0.736 1.00 95.94 88 PHE A CA 1
ATOM 722 C C . PHE A 1 88 ? 3.505 -12.901 0.515 1.00 95.94 88 PHE A C 1
ATOM 724 O O . PHE A 1 88 ? 4.041 -14.015 0.491 1.00 95.94 88 PHE A O 1
ATOM 731 N N . PRO A 1 89 ? 3.583 -12.084 1.582 1.00 93.75 89 PRO A N 1
ATOM 732 C CA . PRO A 1 89 ? 4.407 -12.380 2.752 1.00 93.75 89 PRO A CA 1
ATOM 733 C C . PRO A 1 89 ? 3.975 -13.683 3.444 1.00 93.75 89 PRO A C 1
ATOM 735 O O . PRO A 1 89 ? 2.787 -13.850 3.734 1.00 93.75 89 PRO A O 1
ATOM 738 N N . PRO A 1 90 ? 4.906 -14.612 3.733 1.00 92.62 90 PRO A N 1
ATOM 739 C CA . PRO A 1 90 ? 4.575 -15.900 4.348 1.00 92.62 90 PRO A CA 1
ATOM 740 C C . PRO A 1 90 ? 4.118 -15.774 5.810 1.00 92.62 90 PRO A C 1
ATOM 742 O O . PRO A 1 90 ? 3.431 -16.654 6.318 1.00 92.62 90 PRO A O 1
ATOM 745 N N . ASP A 1 91 ? 4.497 -14.691 6.482 1.00 93.12 91 ASP A N 1
ATOM 746 C CA . ASP A 1 91 ? 4.220 -14.373 7.884 1.00 93.12 91 ASP A CA 1
ATOM 747 C C . ASP A 1 91 ? 3.079 -13.356 8.068 1.00 93.12 91 ASP A C 1
ATOM 749 O O . ASP A 1 91 ? 2.789 -12.936 9.196 1.00 93.12 91 ASP A O 1
ATOM 753 N N . SER A 1 92 ? 2.404 -12.990 6.974 1.00 93.88 92 SER A N 1
ATOM 754 C CA . SER A 1 92 ? 1.229 -12.122 7.000 1.00 93.88 92 SER A CA 1
ATOM 755 C C . SER A 1 92 ? 0.157 -12.651 7.946 1.00 93.88 92 SER A C 1
ATOM 757 O O . SER A 1 92 ? -0.110 -13.854 7.992 1.00 93.88 92 SER A O 1
ATOM 759 N N . LYS A 1 93 ? -0.535 -11.751 8.651 1.00 92.56 93 LYS A N 1
ATOM 760 C CA . LYS A 1 93 ? -1.765 -12.122 9.375 1.00 92.56 93 LYS A CA 1
ATOM 761 C C . LYS A 1 93 ? -2.994 -12.157 8.469 1.00 92.56 93 LYS A C 1
ATOM 763 O O . LYS A 1 93 ? -4.050 -12.602 8.907 1.00 92.56 93 LYS A O 1
ATOM 768 N N . PHE A 1 94 ? -2.855 -11.719 7.219 1.00 91.94 94 PHE A N 1
ATOM 769 C CA . PHE A 1 94 ? -3.904 -11.807 6.211 1.00 91.94 94 PHE A CA 1
ATOM 770 C C . PHE A 1 94 ? -3.668 -12.988 5.276 1.00 91.94 94 PHE A C 1
ATOM 772 O O . PHE A 1 94 ? -2.536 -13.410 5.040 1.00 91.94 94 PHE A O 1
ATOM 779 N N . LYS A 1 95 ? -4.748 -13.504 4.692 1.00 91.62 95 LYS A N 1
ATOM 780 C CA . LYS A 1 95 ? -4.665 -14.549 3.666 1.00 91.62 95 LYS A CA 1
ATOM 781 C C . LYS A 1 95 ? -4.502 -13.933 2.278 1.00 91.62 95 LYS A C 1
ATOM 783 O O . LYS A 1 95 ? -5.142 -12.938 1.948 1.00 91.62 95 LYS A O 1
ATOM 788 N N . CYS A 1 96 ? -3.670 -14.554 1.443 1.00 92.75 96 CYS A N 1
ATOM 789 C CA . CYS A 1 96 ? -3.551 -14.172 0.037 1.00 92.75 96 CYS A CA 1
ATOM 790 C C . CYS A 1 96 ? -4.840 -14.543 -0.722 1.00 92.75 96 CYS A C 1
ATOM 792 O O . CYS A 1 96 ? -5.237 -15.714 -0.670 1.00 92.75 96 CYS A O 1
ATOM 794 N N . PRO A 1 97 ? -5.486 -13.604 -1.441 1.00 90.69 97 PRO A N 1
ATOM 795 C CA . PRO A 1 97 ? -6.647 -13.910 -2.275 1.00 90.69 97 PRO A CA 1
ATOM 796 C C . PRO A 1 97 ? -6.321 -14.956 -3.344 1.00 90.69 97 PRO A C 1
ATOM 798 O O . PRO A 1 97 ? -5.285 -14.871 -4.004 1.00 90.69 97 PRO A O 1
ATOM 801 N N . GLU A 1 98 ? -7.217 -15.926 -3.552 1.00 89.62 98 GLU A N 1
ATOM 802 C CA . GLU A 1 98 ? -6.985 -17.065 -4.458 1.00 89.62 98 GLU A CA 1
ATOM 803 C C . GLU A 1 98 ? -6.614 -16.614 -5.877 1.00 89.62 98 GLU A C 1
ATOM 805 O O . GLU A 1 98 ? -5.640 -17.089 -6.461 1.00 89.62 98 GLU A O 1
ATOM 810 N N . ASN A 1 99 ? -7.343 -15.628 -6.401 1.00 90.50 99 ASN A N 1
ATOM 811 C CA . ASN A 1 99 ? -7.130 -15.067 -7.732 1.00 90.50 99 ASN A CA 1
ATOM 812 C C . ASN A 1 99 ? -5.827 -14.259 -7.860 1.00 90.50 99 ASN A C 1
ATOM 814 O O . ASN A 1 99 ? -5.424 -13.963 -8.981 1.00 90.50 99 ASN A O 1
ATOM 818 N N . LEU A 1 100 ? -5.154 -13.921 -6.755 1.00 93.38 100 LEU A N 1
ATOM 819 C CA . LEU A 1 100 ? -3.930 -13.111 -6.734 1.00 93.38 100 LEU A CA 1
ATOM 820 C C . LEU A 1 100 ? -2.685 -13.890 -6.277 1.00 93.38 100 LEU A C 1
ATOM 822 O O . LEU A 1 100 ? -1.603 -13.313 -6.182 1.00 93.38 100 LEU A O 1
ATOM 826 N N . LYS A 1 101 ? -2.783 -15.209 -6.054 1.00 93.50 101 LYS A N 1
ATOM 827 C CA . LYS A 1 101 ? -1.645 -16.049 -5.624 1.00 93.50 101 LYS A CA 1
ATOM 828 C C . LYS A 1 101 ? -0.447 -16.039 -6.575 1.00 93.50 101 LYS A C 1
ATOM 830 O O . LYS A 1 101 ? 0.677 -16.273 -6.147 1.00 93.50 101 LYS A O 1
ATOM 835 N N . HIS A 1 102 ? -0.686 -15.794 -7.860 1.00 94.75 102 HIS A N 1
ATOM 836 C CA . HIS A 1 102 ? 0.351 -15.759 -8.890 1.00 94.75 102 HIS A CA 1
ATOM 837 C C . HIS A 1 102 ? 1.141 -14.438 -8.911 1.00 94.75 102 HIS A C 1
ATOM 839 O O . HIS A 1 102 ? 2.159 -14.343 -9.595 1.00 94.75 102 HIS A O 1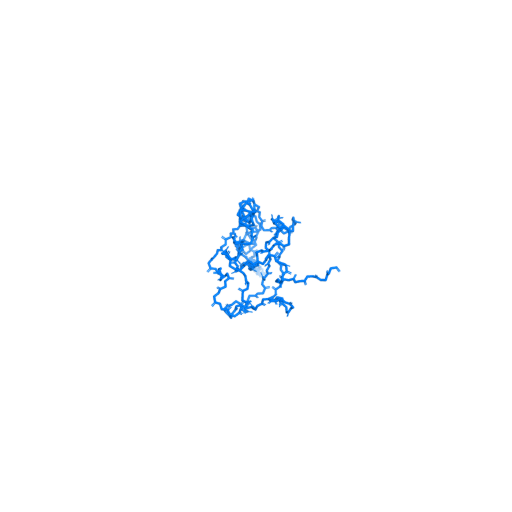
ATOM 845 N N . ILE A 1 103 ? 0.680 -13.413 -8.188 1.00 97.12 103 ILE A N 1
ATOM 846 C CA . ILE A 1 103 ? 1.317 -12.099 -8.153 1.00 97.12 103 ILE A CA 1
ATOM 847 C C . ILE A 1 103 ? 2.590 -12.152 -7.301 1.00 97.12 103 ILE A C 1
ATOM 849 O O . ILE A 1 103 ? 2.570 -12.558 -6.139 1.00 97.12 103 ILE A O 1
ATOM 853 N N . SER A 1 104 ? 3.698 -11.686 -7.877 1.00 96.56 104 SER A N 1
ATOM 854 C CA . SER A 1 104 ? 5.031 -11.668 -7.257 1.00 96.56 104 SER A CA 1
ATOM 855 C C . SER A 1 104 ? 5.561 -10.260 -6.969 1.00 96.56 104 SER A C 1
ATOM 857 O O . SER A 1 104 ? 6.734 -10.099 -6.642 1.00 96.56 104 SER A O 1
ATOM 859 N N . THR A 1 105 ? 4.712 -9.240 -7.098 1.00 97.06 105 THR A N 1
ATOM 860 C CA . THR A 1 105 ? 5.051 -7.813 -6.961 1.00 97.06 105 THR A CA 1
ATOM 861 C C . THR A 1 105 ? 4.192 -7.131 -5.898 1.00 97.06 105 THR A C 1
ATOM 863 O O . THR A 1 105 ? 3.734 -5.995 -6.071 1.00 97.06 105 THR A O 1
ATOM 866 N N . TRP A 1 106 ? 3.945 -7.836 -4.794 1.00 97.88 106 TRP A N 1
ATOM 867 C CA . TRP A 1 106 ? 3.186 -7.303 -3.671 1.00 97.88 106 TRP A CA 1
ATOM 868 C C . TRP A 1 106 ? 3.918 -6.145 -3.008 1.00 97.88 106 TRP A C 1
ATOM 870 O O . TRP A 1 106 ? 5.141 -6.047 -3.033 1.00 97.88 106 TRP A O 1
ATOM 880 N N . GLY A 1 107 ? 3.161 -5.247 -2.401 1.00 97.25 107 GLY A N 1
ATOM 881 C CA . GLY A 1 107 ? 3.690 -4.032 -1.819 1.00 97.25 107 GLY A CA 1
ATOM 882 C C . GLY A 1 107 ? 2.689 -3.335 -0.922 1.00 97.25 107 GLY A C 1
ATOM 883 O O . GLY A 1 107 ? 1.564 -3.793 -0.725 1.00 97.25 107 GLY A O 1
ATOM 884 N N . VAL A 1 108 ? 3.110 -2.193 -0.396 1.00 97.56 108 VAL A N 1
ATOM 885 C CA . VAL A 1 108 ? 2.277 -1.315 0.422 1.00 97.56 108 VAL A CA 1
ATOM 886 C C . VAL A 1 108 ? 2.470 0.136 0.030 1.00 97.56 108 VAL A C 1
ATOM 888 O O . VAL A 1 108 ? 3.591 0.584 -0.230 1.00 97.56 108 VAL A O 1
ATOM 891 N N . ILE A 1 109 ? 1.377 0.888 0.093 1.00 98.00 109 ILE A N 1
ATOM 892 C CA . ILE A 1 109 ? 1.435 2.330 0.317 1.00 98.00 109 ILE A CA 1
ATOM 893 C C . ILE A 1 109 ? 1.479 2.566 1.829 1.00 98.00 109 ILE A C 1
ATOM 895 O O . ILE A 1 109 ? 0.792 1.883 2.591 1.00 98.00 109 ILE A O 1
ATOM 899 N N . ARG A 1 110 ? 2.320 3.499 2.279 1.00 96.00 110 ARG A N 1
ATOM 900 C CA . ARG A 1 110 ? 2.571 3.806 3.698 1.00 96.00 110 ARG A CA 1
ATOM 901 C C . ARG A 1 110 ? 2.847 5.298 3.906 1.00 96.00 110 ARG A C 1
ATOM 903 O O . ARG A 1 110 ? 2.879 6.068 2.949 1.00 96.00 110 ARG A O 1
ATOM 910 N N . LYS A 1 111 ? 3.094 5.688 5.165 1.00 95.12 111 LYS A N 1
ATOM 911 C CA . LYS A 1 111 ? 3.362 7.079 5.591 1.00 95.12 111 LYS A CA 1
ATOM 912 C C . LYS A 1 111 ? 2.198 8.036 5.294 1.00 95.12 111 LYS A C 1
ATOM 914 O O . LYS A 1 111 ? 2.400 9.094 4.702 1.00 95.12 111 LYS A O 1
ATOM 919 N N . PHE A 1 112 ? 0.992 7.641 5.688 1.00 94.62 112 PHE A N 1
ATOM 920 C CA . PHE A 1 112 ? -0.184 8.514 5.643 1.00 94.62 112 PHE A CA 1
ATOM 921 C C . PHE A 1 112 ? -0.895 8.602 6.992 1.00 94.62 112 PHE A C 1
ATOM 923 O O . PHE A 1 112 ? -1.293 9.690 7.362 1.00 94.62 112 PHE A O 1
ATOM 930 N N . SER A 1 113 ? -0.947 7.520 7.776 1.00 92.31 113 SER A N 1
ATOM 931 C CA . SER A 1 113 ? -1.496 7.566 9.135 1.00 92.31 113 SER A CA 1
ATOM 932 C C . SER A 1 113 ? -0.843 6.497 10.016 1.00 92.31 113 SER A C 1
ATOM 934 O O . SER A 1 113 ? -1.050 5.306 9.804 1.00 92.31 113 SER A O 1
ATOM 936 N N . GLY A 1 114 ? 0.030 6.891 10.950 1.00 90.94 114 GLY A N 1
ATOM 937 C CA . GLY A 1 114 ? 0.695 5.978 11.897 1.00 90.94 114 GLY A CA 1
ATOM 938 C C . GLY A 1 114 ? 1.248 4.674 11.284 1.00 90.94 114 GLY A C 1
ATOM 939 O O . GLY A 1 114 ? 2.135 4.676 10.420 1.00 90.94 114 GLY A O 1
ATOM 940 N N . LEU A 1 115 ? 0.727 3.536 11.758 1.00 92.69 115 LEU A N 1
ATOM 941 C CA . LEU A 1 115 ? 1.091 2.193 11.285 1.00 92.69 115 LEU A CA 1
ATOM 942 C C . LEU A 1 115 ? 0.324 1.741 10.039 1.00 92.69 115 LEU A C 1
ATOM 944 O O . LEU A 1 115 ? 0.692 0.726 9.451 1.00 92.69 115 LEU A O 1
ATOM 948 N N . ALA A 1 116 ? -0.654 2.517 9.582 1.00 94.69 116 ALA A N 1
ATOM 949 C CA . ALA A 1 116 ? -1.529 2.138 8.493 1.00 94.69 116 ALA A CA 1
ATOM 950 C C . ALA A 1 116 ? -0.782 1.910 7.178 1.00 94.69 116 ALA A C 1
ATOM 952 O O . ALA A 1 116 ? 0.189 2.602 6.830 1.00 94.69 116 ALA A O 1
ATOM 953 N N . ARG A 1 117 ? -1.262 0.915 6.444 1.00 95.81 117 ARG A N 1
ATOM 954 C CA . ARG A 1 117 ? -0.812 0.495 5.128 1.00 95.81 117 ARG A CA 1
ATOM 955 C C . ARG A 1 117 ? -2.026 0.302 4.231 1.00 95.81 117 ARG A C 1
ATOM 957 O O . ARG A 1 117 ? -3.099 -0.084 4.691 1.00 95.81 117 ARG A O 1
ATOM 964 N N . ALA A 1 118 ? -1.820 0.512 2.938 1.00 96.88 118 ALA A N 1
ATOM 965 C CA . ALA A 1 118 ? -2.721 0.020 1.902 1.00 96.88 118 ALA A CA 1
ATOM 966 C C . ALA A 1 118 ? -1.974 -1.042 1.074 1.00 96.88 118 ALA A C 1
ATOM 968 O O . ALA A 1 118 ? -1.200 -0.682 0.176 1.00 96.88 118 ALA A O 1
ATOM 969 N N . PRO A 1 119 ? -2.110 -2.333 1.435 1.00 96.88 119 PRO A N 1
ATOM 970 C CA . PRO A 1 119 ? -1.535 -3.442 0.688 1.00 96.88 119 PRO A CA 1
ATOM 971 C C . PRO A 1 119 ? -2.109 -3.596 -0.717 1.00 96.88 119 PRO A C 1
ATOM 973 O O . PRO A 1 119 ? -3.292 -3.368 -0.981 1.00 96.88 119 PRO A O 1
ATOM 976 N N . GLY A 1 120 ? -1.245 -4.020 -1.628 1.00 97.12 120 GLY A N 1
ATOM 977 C CA . GLY A 1 120 ? -1.589 -4.180 -3.027 1.00 97.12 120 GLY A CA 1
ATOM 978 C C . GLY A 1 120 ? -0.450 -4.763 -3.842 1.00 97.12 120 GLY A C 1
ATOM 979 O O . GLY A 1 120 ? 0.503 -5.310 -3.286 1.00 97.12 120 GLY A O 1
ATOM 980 N N . PHE A 1 121 ? -0.525 -4.625 -5.160 1.00 97.81 121 PHE A N 1
ATOM 981 C CA . PHE A 1 121 ? 0.544 -5.053 -6.055 1.00 97.81 121 PHE A CA 1
ATOM 982 C C . PHE A 1 121 ? 0.802 -4.057 -7.179 1.00 97.81 121 PHE A C 1
ATOM 984 O O . PHE A 1 121 ? -0.095 -3.352 -7.644 1.00 97.81 121 PHE A O 1
ATOM 991 N N . TYR A 1 122 ? 2.053 -4.015 -7.626 1.00 96.50 122 TYR A N 1
ATOM 992 C CA . TYR A 1 122 ? 2.470 -3.198 -8.759 1.00 96.50 122 TYR A CA 1
ATOM 993 C C . TYR A 1 122 ? 2.403 -4.015 -10.050 1.00 96.50 122 TYR A C 1
ATOM 995 O O . TYR A 1 122 ? 2.997 -5.091 -10.128 1.00 96.50 122 TYR A O 1
ATOM 1003 N N . ASP A 1 123 ? 1.714 -3.511 -11.070 1.00 93.75 123 ASP A N 1
ATOM 1004 C CA . ASP A 1 123 ? 1.514 -4.230 -12.338 1.00 93.75 123 ASP A CA 1
ATOM 1005 C C . ASP A 1 123 ? 2.730 -4.189 -13.279 1.00 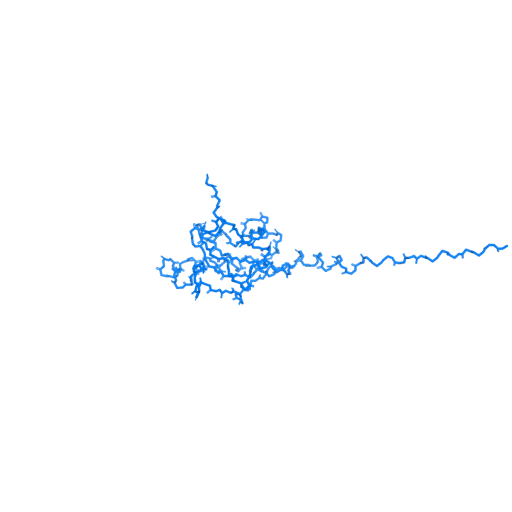93.75 123 ASP A C 1
ATOM 1007 O O . ASP A 1 123 ? 2.735 -4.814 -14.340 1.00 93.75 123 ASP A O 1
ATOM 1011 N N . GLY A 1 124 ? 3.780 -3.457 -12.900 1.00 88.81 124 GLY A N 1
ATOM 1012 C CA . GLY A 1 124 ? 4.953 -3.281 -13.746 1.00 88.81 124 GLY A CA 1
ATOM 1013 C C . GLY A 1 124 ? 4.751 -2.270 -14.872 1.00 88.81 124 GLY A C 1
ATOM 1014 O O . GLY A 1 124 ? 5.654 -2.158 -15.692 1.00 88.81 124 GLY A O 1
ATOM 1015 N N . GLN A 1 125 ? 3.620 -1.556 -14.908 1.00 89.12 125 GLN A N 1
ATOM 1016 C CA . GLN A 1 125 ? 3.206 -0.577 -15.921 1.00 89.12 125 GLN A CA 1
ATOM 1017 C C . GLN A 1 125 ? 2.712 0.745 -15.308 1.00 89.12 125 GLN A C 1
ATOM 1019 O O . GLN A 1 125 ? 1.981 1.505 -15.939 1.00 89.12 125 GLN A O 1
ATOM 1024 N N . GLY A 1 126 ? 3.176 1.078 -14.104 1.00 90.12 126 GLY A N 1
ATOM 1025 C CA . GLY A 1 126 ? 2.896 2.369 -13.474 1.00 90.12 126 GLY A CA 1
ATOM 1026 C C . GLY A 1 126 ? 1.607 2.385 -12.655 1.00 90.12 126 GLY A C 1
ATOM 1027 O O . GLY A 1 126 ? 1.282 3.428 -12.089 1.00 90.12 126 GLY A O 1
ATOM 1028 N N . VAL A 1 127 ? 0.896 1.259 -12.527 1.00 95.75 127 VAL A N 1
ATOM 1029 C CA . VAL A 1 127 ? -0.331 1.163 -11.728 1.00 95.75 127 VAL A CA 1
ATOM 1030 C C . VAL A 1 127 ? -0.067 0.345 -10.467 1.00 95.75 127 VAL A C 1
ATOM 1032 O O . VAL A 1 127 ? 0.382 -0.804 -10.506 1.00 95.75 127 VAL A O 1
ATOM 1035 N N . PHE A 1 128 ? -0.386 0.923 -9.312 1.00 97.69 128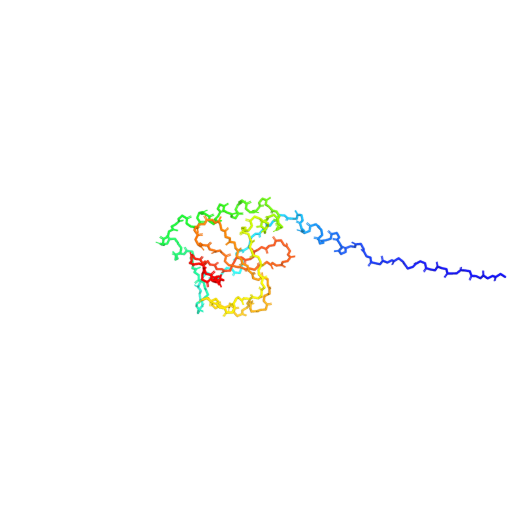 PHE A N 1
ATOM 1036 C CA . PHE A 1 128 ? -0.473 0.183 -8.060 1.00 97.69 128 PHE A CA 1
ATOM 1037 C C . PHE A 1 128 ? -1.934 -0.186 -7.777 1.00 97.69 128 PHE A C 1
ATOM 1039 O O . PHE A 1 128 ? -2.792 0.678 -7.589 1.00 97.69 128 PHE A O 1
ATOM 1046 N N . ASN A 1 129 ? -2.218 -1.484 -7.766 1.00 97.50 129 ASN A N 1
ATOM 1047 C CA . ASN A 1 129 ? -3.540 -2.037 -7.500 1.00 97.50 129 ASN A CA 1
ATOM 1048 C C . ASN A 1 129 ? -3.699 -2.240 -5.995 1.00 97.50 129 ASN A C 1
ATOM 1050 O O . ASN A 1 129 ? -3.073 -3.138 -5.433 1.00 97.50 129 ASN A O 1
ATOM 1054 N N . ILE A 1 130 ? -4.523 -1.416 -5.349 1.00 96.94 130 ILE A N 1
ATOM 1055 C CA . ILE A 1 130 ? -4.820 -1.532 -3.918 1.00 96.94 130 ILE A CA 1
ATOM 1056 C C . ILE A 1 130 ? -5.835 -2.661 -3.734 1.00 96.94 130 ILE A C 1
ATOM 1058 O O . ILE A 1 130 ? -6.879 -2.667 -4.386 1.00 96.94 130 ILE A O 1
ATOM 1062 N N . VAL A 1 131 ? -5.524 -3.615 -2.852 1.00 95.25 131 VAL A N 1
ATOM 1063 C CA . VAL A 1 131 ? -6.330 -4.834 -2.661 1.00 95.25 131 VAL A CA 1
ATOM 1064 C C . VAL A 1 131 ? -7.119 -4.783 -1.357 1.00 95.25 131 VAL A C 1
ATOM 1066 O O . VAL A 1 131 ? -8.285 -5.167 -1.322 1.00 95.25 131 VAL A O 1
ATOM 1069 N N . PHE A 1 132 ? -6.519 -4.308 -0.272 1.00 94.56 132 PHE A N 1
ATOM 1070 C CA . PHE A 1 132 ? -7.200 -4.178 1.015 1.00 94.56 132 PHE A CA 1
ATOM 1071 C C . PHE A 1 132 ? -6.513 -3.126 1.881 1.00 94.56 132 PHE A C 1
ATOM 1073 O O . PHE A 1 132 ? -5.529 -2.511 1.466 1.00 94.56 132 PHE A O 1
ATOM 1080 N N . LEU A 1 133 ? -7.052 -2.905 3.077 1.00 94.56 133 LEU A N 1
ATOM 1081 C CA . LEU A 1 133 ? -6.517 -1.965 4.051 1.00 94.56 133 LEU A CA 1
ATOM 1082 C C . LEU A 1 133 ? -5.912 -2.701 5.254 1.00 94.56 133 LEU A C 1
ATOM 1084 O O . LEU A 1 133 ? -6.348 -3.796 5.607 1.00 94.56 133 LEU A O 1
ATOM 1088 N N . ASP A 1 134 ? -4.897 -2.107 5.876 1.00 94.19 134 ASP A N 1
ATOM 1089 C CA . ASP A 1 134 ? -4.200 -2.664 7.040 1.00 94.19 134 ASP A CA 1
ATOM 1090 C C . ASP A 1 134 ? -3.793 -1.541 8.002 1.00 94.19 134 ASP A C 1
ATOM 1092 O O . ASP A 1 134 ? -2.762 -0.894 7.828 1.00 94.19 134 ASP A O 1
ATOM 1096 N N . LYS A 1 135 ? -4.604 -1.278 9.027 1.00 93.12 135 LYS A N 1
ATOM 1097 C CA . LYS A 1 135 ? -4.330 -0.219 10.011 1.00 93.12 135 LYS A CA 1
ATOM 1098 C C . LYS A 1 135 ? -3.206 -0.573 10.996 1.00 93.12 135 LYS A C 1
ATOM 1100 O O . LYS A 1 135 ? -2.630 0.323 11.608 1.00 93.12 135 LYS A O 1
ATOM 1105 N N . ASN A 1 136 ? -2.885 -1.861 11.141 1.00 93.06 136 ASN A N 1
ATOM 1106 C CA . ASN A 1 136 ? -2.056 -2.394 12.226 1.00 93.06 136 ASN A CA 1
ATOM 1107 C C . ASN A 1 136 ? -0.650 -2.826 11.784 1.00 93.06 136 ASN A C 1
ATOM 1109 O O . ASN A 1 136 ? 0.138 -3.241 12.632 1.00 93.06 136 ASN A O 1
ATOM 1113 N N . HIS A 1 137 ? -0.319 -2.714 10.494 1.00 93.38 137 HIS A N 1
ATOM 1114 C CA . HIS A 1 137 ? 0.923 -3.239 9.919 1.00 93.38 137 HIS A CA 1
ATOM 1115 C C . HIS A 1 137 ? 1.030 -4.772 10.030 1.00 93.38 137 HIS A C 1
ATOM 1117 O O . HIS A 1 137 ? 2.093 -5.326 10.304 1.00 93.38 137 HIS A O 1
ATOM 1123 N N . GLU A 1 138 ? -0.094 -5.453 9.819 1.00 93.81 138 GLU A N 1
ATOM 1124 C CA . GLU A 1 138 ? -0.245 -6.907 9.901 1.00 93.81 138 GLU A CA 1
ATOM 1125 C C . GLU A 1 138 ? -0.004 -7.621 8.562 1.00 93.81 138 GLU A C 1
ATOM 1127 O O . GLU A 1 138 ? 0.152 -8.845 8.529 1.00 93.81 138 GLU A O 1
ATOM 1132 N N . PHE A 1 139 ? 0.059 -6.874 7.453 1.00 94.50 139 PHE A N 1
ATOM 1133 C CA . PHE A 1 139 ? 0.319 -7.444 6.135 1.00 94.50 139 PHE A CA 1
ATOM 1134 C C . PHE A 1 139 ? 1.752 -7.938 5.983 1.00 94.50 139 PHE A C 1
ATOM 1136 O O . PHE A 1 139 ? 1.949 -9.089 5.612 1.00 94.50 139 PHE A O 1
ATOM 1143 N N . TRP A 1 140 ? 2.731 -7.085 6.270 1.00 93.88 140 TRP A N 1
ATOM 1144 C CA . TRP A 1 140 ? 4.153 -7.418 6.197 1.00 93.88 140 TRP A CA 1
ATOM 1145 C C . TRP A 1 140 ? 4.805 -7.047 7.533 1.00 93.88 140 TRP A C 1
ATOM 1147 O O . TRP A 1 140 ? 5.455 -5.999 7.626 1.00 93.88 140 TRP A O 1
ATOM 1157 N N . PRO A 1 141 ? 4.563 -7.832 8.597 1.00 89.62 141 PRO A N 1
ATOM 1158 C CA . PRO A 1 141 ? 5.105 -7.526 9.909 1.00 89.62 141 PRO A CA 1
ATOM 1159 C C . PRO A 1 141 ? 6.635 -7.581 9.839 1.00 89.62 141 PRO A C 1
ATOM 1161 O O . PRO A 1 141 ? 7.224 -8.588 9.474 1.00 89.62 141 PRO A O 1
ATOM 1164 N N . SER A 1 142 ? 7.302 -6.477 10.158 1.00 82.69 142 SER A N 1
ATOM 1165 C CA . SER A 1 142 ? 8.750 -6.477 10.365 1.00 82.69 142 SER A CA 1
ATOM 1166 C C . SER A 1 142 ? 9.035 -6.669 11.849 1.00 82.69 142 SER A C 1
ATOM 1168 O O . SER A 1 142 ? 8.337 -6.070 12.675 1.00 82.69 142 SER A O 1
ATOM 1170 N N . GLU A 1 143 ? 10.070 -7.440 12.191 1.00 62.94 143 GLU A N 1
ATOM 1171 C CA . GLU A 1 143 ? 10.611 -7.439 13.554 1.00 62.94 143 GLU A CA 1
ATOM 1172 C C . GLU A 1 143 ? 10.913 -5.991 13.973 1.00 62.94 143 GLU A C 1
ATOM 1174 O O . GLU A 1 143 ? 11.392 -5.183 13.168 1.00 62.94 143 GLU A O 1
ATOM 1179 N N . ARG A 1 144 ? 10.498 -5.640 15.193 1.00 48.12 144 ARG A N 1
ATOM 1180 C CA . ARG A 1 144 ? 10.712 -4.314 15.779 1.00 48.12 144 ARG A CA 1
ATOM 1181 C C . ARG A 1 144 ? 12.144 -4.160 16.258 1.00 48.12 144 ARG A C 1
ATOM 1183 O O . ARG A 1 144 ? 12.653 -5.135 16.846 1.00 48.12 144 ARG A O 1
#

pLDDT: mean 84.9, std 16.8, range [39.62, 98.12]

Organism: Acinetobacter bereziniae (NCBI:txid106648)

Secondary structure (DSSP, 8-state):
-------------SHHHHHHHHHHHSBPEEE-TT--SSSSTT--B-HHHHHHH-THHHHHHHHHHHHHTTSBHHHHHHTTSEEE-SSSPTT-SSPPPGGGTT---EEEE-SSSTT-BEEEEE-SSSEEEE--BBSSS-SSPPP-